Protein AF-A0A528N265-F1 (afdb_monomer)

Sequence (75 aa):
GLAAATHAIILRALKIWREVANGKRLAGVQEVSWLMLKELGGQSAEGDLARLVKSIHLDALRENARGHALAIAAA

Secondary structure (DSSP, 8-state):
---HHHHHHHHHHHHHHHHHHTTS----HHHHHHHHHHHTTGGG--HHHHHHHHHHHHHHHHHHHHHHHHHHHT-

Radius of gyration: 14.2 Å; Cα contacts (8 Å, |Δi|>4): 50; chains: 1; bounding box: 40×20×36 Å

Solvent-accessible surface area (backbone atoms only — not comparable to full-atom values): 4214 Å² total; per-residue (Å²): 131,83,54,69,69,61,53,52,35,50,53,50,43,54,52,52,50,52,32,34,78,67,70,73,42,92,71,54,67,40,56,45,30,47,54,34,32,46,76,59,59,34,91,81,30,69,62,70,70,39,52,52,38,50,50,55,24,52,52,33,49,52,50,52,51,52,54,50,53,51,54,61,76,74,108

Foldseek 3Di:
DDDPLVVVLVVQLVVQVVCVVVVNDDDDQLRSLQSSLVSQVGPPRDDDVNVVSVVSNVVVVVVVVVVVVVVVVVD

pLDDT: mean 95.18, std 5.68, range [60.69, 98.69]

Structure (mmCIF, N/CA/C/O backbone):
data_AF-A0A528N265-F1
#
_entry.id   AF-A0A528N265-F1
#
loop_
_atom_site.group_PDB
_atom_site.id
_atom_site.type_symbol
_atom_site.label_atom_id
_atom_site.label_alt_id
_atom_site.label_comp_id
_atom_site.label_asym_id
_atom_site.label_entity_id
_atom_site.label_seq_id
_atom_site.pdbx_PDB_ins_code
_atom_site.Cartn_x
_atom_site.Cartn_y
_atom_site.Cartn_z
_atom_site.occupancy
_atom_site.B_iso_or_equiv
_atom_site.auth_seq_id
_atom_site.auth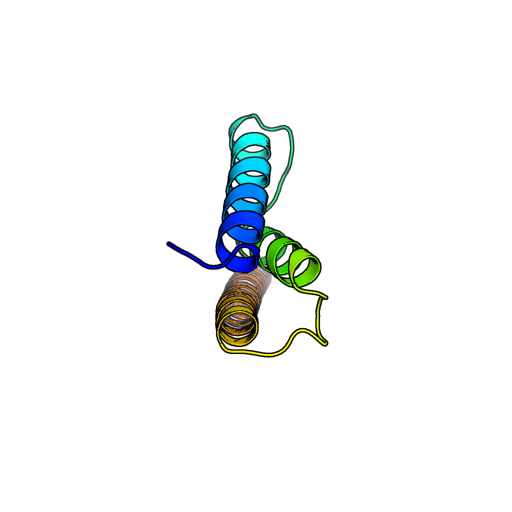_comp_id
_atom_site.auth_asym_id
_atom_site.auth_atom_id
_atom_site.pdbx_PDB_model_num
ATOM 1 N N . GLY A 1 1 ? -19.188 -7.746 12.142 1.00 60.69 1 GLY A N 1
ATOM 2 C CA . GLY A 1 1 ? -18.732 -6.935 10.991 1.00 60.69 1 GLY A CA 1
ATOM 3 C C . GLY A 1 1 ? -17.223 -6.781 11.051 1.00 60.69 1 GLY A C 1
ATOM 4 O O . GLY A 1 1 ? -16.669 -6.999 12.120 1.00 60.69 1 GLY A O 1
ATOM 5 N N . LEU A 1 2 ? -16.558 -6.454 9.939 1.00 73.88 2 LEU A N 1
ATOM 6 C CA . LEU A 1 2 ? -15.103 -6.217 9.917 1.00 73.88 2 LEU A CA 1
ATOM 7 C C . LEU A 1 2 ? -14.717 -5.021 10.808 1.00 73.88 2 LEU A C 1
ATOM 9 O O . LEU A 1 2 ? -15.502 -4.085 10.957 1.00 73.88 2 LEU A O 1
ATOM 13 N N . ALA A 1 3 ? -13.509 -5.045 11.381 1.00 84.75 3 ALA A N 1
ATOM 14 C CA . ALA A 1 3 ? -12.994 -3.947 12.197 1.00 84.75 3 ALA A CA 1
ATOM 15 C C . ALA A 1 3 ? -12.874 -2.648 11.379 1.00 84.75 3 ALA A C 1
ATOM 17 O O . ALA A 1 3 ? -12.571 -2.678 10.183 1.00 84.75 3 ALA A O 1
ATOM 18 N N . ALA A 1 4 ? -13.058 -1.493 12.029 1.00 88.25 4 ALA A N 1
ATOM 19 C CA . ALA A 1 4 ? -12.997 -0.183 11.372 1.00 88.25 4 ALA A CA 1
ATOM 20 C C . ALA A 1 4 ? -11.662 0.049 10.638 1.00 88.25 4 ALA A C 1
ATOM 22 O O . ALA A 1 4 ? -11.653 0.577 9.527 1.00 88.25 4 ALA A O 1
ATOM 23 N N . ALA A 1 5 ? -10.552 -0.426 11.212 1.00 89.69 5 ALA A N 1
ATOM 24 C CA . ALA A 1 5 ? -9.231 -0.369 10.589 1.00 89.69 5 ALA A CA 1
ATOM 25 C C . ALA A 1 5 ? -9.175 -1.162 9.271 1.00 89.69 5 ALA A C 1
ATOM 27 O O . ALA A 1 5 ? -8.658 -0.668 8.272 1.00 89.69 5 ALA A O 1
ATOM 28 N N . THR A 1 6 ? -9.771 -2.359 9.229 1.00 93.81 6 THR A N 1
ATOM 29 C CA . THR A 1 6 ? -9.854 -3.167 8.003 1.00 93.81 6 THR A CA 1
ATOM 30 C C . THR A 1 6 ? -10.653 -2.449 6.922 1.00 93.81 6 THR A C 1
ATOM 32 O O . THR A 1 6 ? -10.239 -2.406 5.766 1.00 93.81 6 THR A O 1
ATOM 35 N N . HIS A 1 7 ? -11.775 -1.834 7.296 1.00 94.25 7 HIS A N 1
ATOM 36 C CA . HIS A 1 7 ? -12.578 -1.053 6.362 1.00 94.25 7 HIS A CA 1
ATOM 37 C C . HIS A 1 7 ? -11.802 0.155 5.805 1.00 94.25 7 HIS A C 1
ATOM 39 O O . HIS A 1 7 ? -11.781 0.365 4.589 1.00 94.25 7 HIS A O 1
ATOM 45 N N . ALA A 1 8 ? -11.117 0.909 6.670 1.00 93.12 8 ALA A N 1
ATOM 46 C CA . ALA A 1 8 ? -10.365 2.100 6.282 1.00 93.12 8 ALA A CA 1
ATOM 47 C C . ALA A 1 8 ? -9.257 1.791 5.260 1.00 93.12 8 ALA A C 1
ATOM 49 O O . ALA A 1 8 ? -9.170 2.463 4.227 1.00 93.12 8 ALA A O 1
ATOM 50 N N . ILE A 1 9 ? -8.460 0.739 5.487 1.00 95.75 9 ILE A N 1
ATOM 51 C CA . ILE A 1 9 ? -7.366 0.396 4.564 1.00 95.75 9 ILE A CA 1
ATOM 52 C C . ILE A 1 9 ? -7.869 -0.092 3.203 1.00 95.75 9 ILE A C 1
ATOM 54 O O . ILE A 1 9 ? -7.252 0.206 2.180 1.00 95.75 9 ILE A O 1
ATOM 58 N N . ILE A 1 10 ? -9.000 -0.805 3.167 1.00 95.81 10 ILE A N 1
ATOM 59 C CA . ILE A 1 10 ? -9.594 -1.280 1.913 1.00 95.81 10 ILE A CA 1
ATOM 60 C C . ILE A 1 10 ? -10.087 -0.079 1.106 1.00 95.81 10 ILE A C 1
ATOM 62 O O . ILE A 1 10 ? -9.778 0.039 -0.080 1.00 95.81 10 ILE A O 1
ATOM 66 N N . LEU A 1 11 ? -10.782 0.866 1.747 1.00 96.62 11 LEU A N 1
ATOM 67 C CA . LEU A 1 11 ? -11.198 2.102 1.084 1.00 96.62 11 LEU A CA 1
ATOM 68 C C . LEU A 1 11 ? -10.003 2.920 0.580 1.00 96.62 11 LEU A C 1
ATOM 70 O O . LEU A 1 11 ? -10.067 3.464 -0.526 1.00 96.62 11 LEU A O 1
ATOM 74 N N . ARG A 1 12 ? -8.912 2.999 1.353 1.00 96.88 12 ARG A N 1
ATOM 75 C CA . ARG A 1 12 ? -7.663 3.646 0.924 1.00 96.88 12 ARG A CA 1
ATOM 76 C C . ARG A 1 12 ? -7.125 3.002 -0.355 1.00 96.88 12 ARG A C 1
ATOM 78 O O . ARG A 1 12 ? -6.861 3.724 -1.315 1.00 96.88 12 ARG A O 1
ATOM 85 N N . ALA A 1 13 ? -7.021 1.674 -0.393 1.00 98.19 13 ALA A N 1
ATOM 86 C CA . ALA A 1 13 ? -6.544 0.938 -1.562 1.00 98.19 13 ALA A CA 1
ATOM 87 C C . ALA A 1 13 ? -7.437 1.167 -2.793 1.00 98.19 13 ALA A C 1
ATOM 89 O O . ALA A 1 13 ? -6.941 1.513 -3.863 1.00 98.19 13 ALA A O 1
ATOM 90 N N . LEU A 1 14 ? -8.759 1.053 -2.634 1.00 98.50 14 LEU A N 1
ATOM 91 C CA . LEU A 1 14 ? -9.726 1.249 -3.720 1.00 98.50 14 LEU A CA 1
ATOM 92 C C . LEU A 1 14 ? -9.676 2.664 -4.311 1.00 98.50 14 LEU A C 1
ATOM 94 O O . LEU A 1 14 ? -9.810 2.832 -5.524 1.00 98.50 14 LEU A O 1
ATOM 98 N N . LYS A 1 15 ? -9.473 3.691 -3.477 1.00 98.19 15 LYS A N 1
ATOM 99 C CA . LYS A 1 15 ? -9.295 5.074 -3.948 1.00 98.19 15 LYS A CA 1
ATOM 100 C C . LYS A 1 15 ? -8.019 5.221 -4.776 1.00 98.19 15 LYS A C 1
ATOM 102 O O . LYS A 1 15 ? -8.078 5.795 -5.859 1.00 98.19 15 LYS A O 1
ATOM 107 N N . ILE A 1 16 ? -6.901 4.664 -4.305 1.00 98.31 16 ILE A N 1
ATOM 108 C CA . ILE A 1 16 ? -5.623 4.707 -5.032 1.00 98.31 16 ILE A CA 1
ATOM 109 C C . ILE A 1 16 ? -5.757 3.993 -6.380 1.00 98.31 16 ILE A C 1
ATOM 111 O O . ILE A 1 16 ? -5.418 4.570 -7.409 1.00 98.31 16 ILE A O 1
ATOM 115 N N . TRP A 1 17 ? -6.319 2.784 -6.403 1.00 98.56 17 TRP A N 1
ATOM 116 C CA . TRP A 1 17 ? -6.496 2.037 -7.650 1.00 98.56 17 TRP A CA 1
ATOM 117 C C . TRP A 1 17 ? -7.438 2.726 -8.633 1.00 98.56 17 TRP A C 1
ATOM 119 O O . TRP A 1 17 ? -7.204 2.682 -9.837 1.00 98.56 17 TRP A O 1
ATOM 129 N N . ARG A 1 18 ? -8.461 3.434 -8.143 1.00 98.69 18 ARG A N 1
ATOM 130 C CA . ARG A 1 18 ? -9.307 4.277 -8.994 1.00 98.69 18 ARG A CA 1
ATOM 131 C C . ARG A 1 18 ? -8.514 5.414 -9.634 1.00 98.69 18 ARG A C 1
ATOM 133 O O . ARG A 1 18 ? -8.753 5.734 -10.793 1.00 98.69 18 ARG A O 1
ATOM 140 N N . GLU A 1 19 ? -7.603 6.050 -8.909 1.00 98.56 19 GLU A N 1
ATOM 141 C CA . GLU A 1 19 ? -6.739 7.085 -9.487 1.00 98.56 19 GLU A CA 1
ATOM 142 C C . GLU A 1 19 ? -5.787 6.502 -10.534 1.00 98.56 19 GLU A C 1
ATOM 144 O O . GLU A 1 19 ? -5.635 7.106 -11.595 1.00 98.56 19 GLU A O 1
ATOM 149 N N . VAL A 1 20 ? -5.220 5.318 -10.276 1.00 98.44 20 VAL A N 1
ATOM 150 C CA . VAL A 1 20 ? -4.363 4.598 -11.234 1.00 98.44 20 VAL A CA 1
ATOM 151 C C . VAL A 1 20 ? -5.126 4.255 -12.509 1.00 98.44 20 VAL A C 1
ATOM 153 O O . VAL A 1 20 ? -4.687 4.606 -13.599 1.00 98.44 20 VAL A O 1
ATOM 156 N N . ALA A 1 21 ? -6.310 3.656 -12.381 1.00 98.44 21 ALA A N 1
ATOM 157 C CA . ALA A 1 21 ? -7.149 3.294 -13.523 1.00 98.44 21 ALA A CA 1
ATOM 158 C C . ALA A 1 21 ? -7.568 4.510 -14.367 1.00 98.44 21 ALA A C 1
ATOM 160 O O . ALA A 1 21 ? -7.755 4.392 -15.572 1.00 98.44 21 ALA A O 1
ATOM 161 N N . ASN A 1 22 ? -7.687 5.687 -13.747 1.00 98.44 22 ASN A N 1
ATOM 162 C CA . ASN A 1 22 ? -8.000 6.937 -14.442 1.00 98.44 22 ASN A CA 1
ATOM 163 C C . ASN A 1 22 ? -6.753 7.690 -14.945 1.00 98.44 22 ASN A C 1
ATOM 165 O O . ASN A 1 22 ? -6.876 8.844 -15.350 1.00 98.44 22 ASN A O 1
ATOM 169 N N . GLY A 1 23 ? -5.554 7.104 -14.853 1.00 98.00 23 GLY A N 1
ATOM 170 C CA . GLY A 1 23 ? -4.300 7.744 -15.268 1.00 98.00 23 GLY A CA 1
ATOM 171 C C . GLY A 1 23 ? -3.874 8.939 -14.405 1.00 98.00 23 GLY A C 1
ATOM 172 O O . GLY A 1 23 ? -2.982 9.688 -14.788 1.00 98.00 23 GLY A O 1
ATOM 173 N N . LYS A 1 24 ? -4.495 9.141 -13.236 1.00 98.25 24 LYS A N 1
ATOM 174 C CA . LYS A 1 24 ? -4.212 10.272 -12.330 1.00 98.25 24 LYS A CA 1
ATOM 175 C C . LYS A 1 24 ? -3.028 10.016 -11.402 1.00 98.25 24 LYS A C 1
ATOM 177 O O . LYS A 1 24 ? -2.525 10.945 -10.776 1.00 98.25 24 LYS A O 1
ATOM 182 N N . ARG A 1 25 ? -2.615 8.756 -11.266 1.00 97.94 25 ARG A N 1
ATOM 183 C CA . ARG A 1 25 ? -1.511 8.328 -10.407 1.00 97.94 25 ARG A CA 1
ATOM 184 C C . ARG A 1 25 ? -0.792 7.150 -11.051 1.00 97.94 25 ARG A C 1
ATOM 186 O O . ARG A 1 25 ? -1.438 6.206 -11.485 1.00 97.94 25 ARG A O 1
ATOM 193 N N . LEU A 1 26 ? 0.536 7.176 -11.036 1.00 97.31 26 LEU A N 1
ATOM 194 C CA . LEU A 1 26 ? 1.357 6.004 -11.320 1.00 97.31 26 LEU A CA 1
ATOM 195 C C . LEU A 1 26 ? 1.729 5.354 -9.984 1.00 97.31 26 LEU A C 1
ATOM 197 O O . LEU A 1 26 ? 2.487 5.928 -9.206 1.00 97.31 26 LEU A O 1
ATOM 201 N N . ALA A 1 27 ? 1.130 4.206 -9.680 1.00 97.31 27 ALA A N 1
ATOM 202 C CA . ALA A 1 27 ? 1.400 3.452 -8.461 1.00 97.31 27 ALA A CA 1
ATOM 203 C C . ALA A 1 27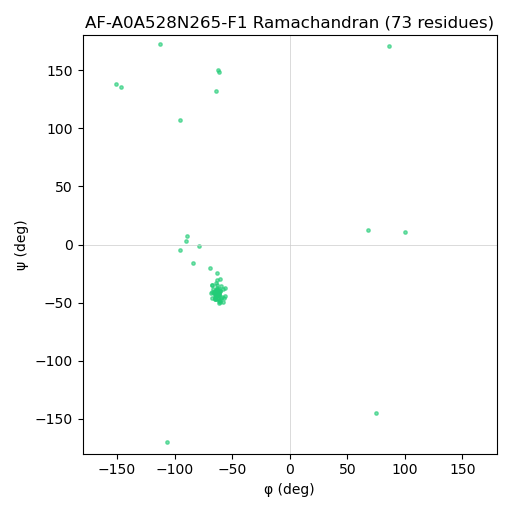 ? 1.166 1.960 -8.705 1.00 97.31 27 ALA A C 1
ATOM 205 O O . ALA A 1 27 ? 0.176 1.584 -9.338 1.00 97.31 27 ALA A O 1
ATOM 206 N N . GLY A 1 28 ? 2.063 1.130 -8.180 1.00 96.88 28 GLY A N 1
ATOM 207 C CA . GLY A 1 28 ? 1.932 -0.318 -8.142 1.00 96.88 28 GLY A CA 1
ATOM 208 C C . GLY A 1 28 ? 1.615 -0.829 -6.738 1.00 96.88 28 GLY A C 1
ATOM 209 O O . GLY A 1 28 ? 1.320 -0.076 -5.804 1.00 96.88 28 GLY A O 1
ATOM 210 N N . VAL A 1 29 ? 1.684 -2.150 -6.575 1.00 97.62 29 VAL A N 1
ATOM 211 C CA . VAL A 1 29 ? 1.376 -2.826 -5.304 1.00 97.62 29 VAL A CA 1
ATOM 212 C C . VAL A 1 29 ? 2.298 -2.352 -4.175 1.00 97.62 29 VAL A C 1
ATOM 214 O O . VAL A 1 29 ? 1.836 -2.200 -3.043 1.00 97.62 29 VAL A O 1
ATOM 217 N N . GLN A 1 30 ? 3.571 -2.056 -4.462 1.00 97.81 30 GLN A N 1
ATOM 218 C CA . GLN A 1 30 ? 4.515 -1.535 -3.469 1.00 97.81 30 GLN A CA 1
ATOM 219 C C . GLN A 1 30 ? 4.039 -0.192 -2.896 1.00 97.81 30 GLN A C 1
ATOM 221 O O . GLN A 1 30 ? 3.975 -0.032 -1.674 1.00 97.81 30 GLN A O 1
ATOM 226 N N . GLU A 1 31 ? 3.658 0.758 -3.751 1.00 98.00 31 GLU A N 1
ATOM 227 C CA . GLU A 1 31 ? 3.200 2.083 -3.320 1.00 98.00 31 GLU A CA 1
ATOM 228 C C . GLU A 1 31 ? 1.851 1.993 -2.600 1.00 98.00 31 GLU A C 1
ATOM 230 O O . GLU A 1 31 ? 1.652 2.633 -1.564 1.00 98.00 31 GLU A O 1
ATOM 235 N N . VAL A 1 32 ? 0.924 1.180 -3.118 1.00 98.31 32 VAL A N 1
ATOM 236 C CA . VAL A 1 32 ? -0.409 1.020 -2.521 1.00 98.31 32 VAL A CA 1
ATOM 237 C C . VAL A 1 32 ? -0.311 0.375 -1.137 1.00 98.31 32 VAL A C 1
ATOM 239 O O . VAL A 1 32 ? -0.893 0.895 -0.185 1.00 98.31 32 VAL A O 1
ATOM 242 N N . SER A 1 33 ? 0.45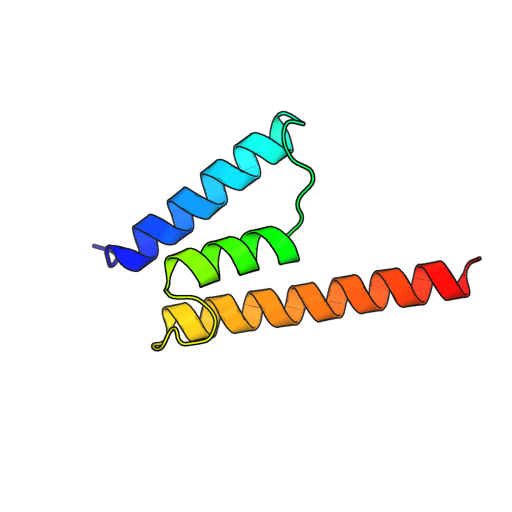8 -0.707 -0.993 1.00 97.94 33 SER A N 1
ATOM 243 C CA . SER A 1 33 ? 0.654 -1.388 0.298 1.00 97.94 33 SER A CA 1
ATOM 244 C C . SER A 1 33 ? 1.349 -0.492 1.329 1.00 97.94 33 SER A C 1
ATOM 246 O O . SER A 1 33 ? 0.974 -0.502 2.502 1.00 97.94 33 SER A O 1
ATOM 248 N N . TRP A 1 34 ? 2.280 0.365 0.900 1.00 97.75 34 TRP A N 1
ATOM 249 C CA . TRP A 1 34 ? 2.892 1.374 1.767 1.00 97.75 34 TRP A CA 1
ATOM 250 C C . TRP A 1 34 ? 1.881 2.411 2.271 1.00 97.75 34 TRP A C 1
ATOM 252 O O . TRP A 1 34 ? 1.861 2.746 3.458 1.00 97.75 34 TRP A O 1
ATOM 262 N N . LEU A 1 35 ? 1.008 2.909 1.391 1.00 97.81 35 LEU A N 1
ATOM 263 C CA . LEU A 1 35 ? -0.038 3.866 1.764 1.00 97.81 35 LEU A CA 1
ATOM 264 C C . LEU A 1 35 ? -1.103 3.236 2.671 1.00 97.81 35 LEU A C 1
ATOM 266 O O . LEU A 1 35 ? -1.595 3.905 3.578 1.00 97.81 35 LEU A O 1
ATOM 270 N N . MET A 1 36 ? -1.424 1.956 2.473 1.00 97.81 36 MET A N 1
ATOM 271 C CA . MET A 1 36 ? -2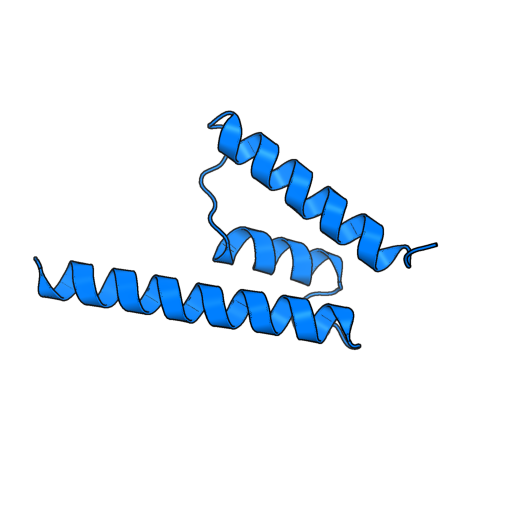.273 1.199 3.398 1.00 97.81 36 MET A CA 1
ATOM 272 C C . MET A 1 36 ? -1.614 1.053 4.772 1.00 97.81 36 MET A C 1
ATOM 274 O O . MET A 1 36 ? -2.274 1.265 5.784 1.00 97.81 36 MET A O 1
ATOM 278 N N . LEU A 1 37 ? -0.313 0.741 4.829 1.00 97.00 37 LEU A N 1
ATOM 279 C CA . LEU A 1 37 ? 0.410 0.622 6.097 1.00 97.00 37 LEU A CA 1
ATOM 280 C C . LEU A 1 37 ? 0.454 1.957 6.848 1.00 97.00 37 LEU A C 1
ATOM 282 O O . LEU A 1 37 ? 0.274 1.983 8.062 1.00 97.00 37 LEU A O 1
ATOM 286 N N . LYS A 1 38 ? 0.639 3.074 6.136 1.00 96.38 38 LYS A N 1
ATOM 287 C CA . LYS A 1 38 ? 0.565 4.420 6.726 1.00 96.38 38 LYS A CA 1
ATOM 288 C C . LYS A 1 38 ? -0.784 4.702 7.387 1.00 96.38 38 LYS A C 1
ATOM 290 O O . LYS A 1 38 ? -0.798 5.287 8.464 1.00 96.38 38 LYS A O 1
ATOM 295 N N . GLU A 1 39 ? -1.886 4.245 6.796 1.00 95.62 39 GLU A N 1
ATOM 296 C CA . GLU A 1 39 ? -3.230 4.365 7.384 1.00 95.62 39 GLU A CA 1
ATOM 297 C C . GLU A 1 39 ? -3.359 3.596 8.715 1.00 95.62 39 GLU A C 1
ATOM 299 O O . GLU A 1 39 ? -4.164 3.962 9.563 1.00 95.62 39 GLU A O 1
ATOM 304 N N . LEU A 1 40 ? -2.535 2.563 8.930 1.00 9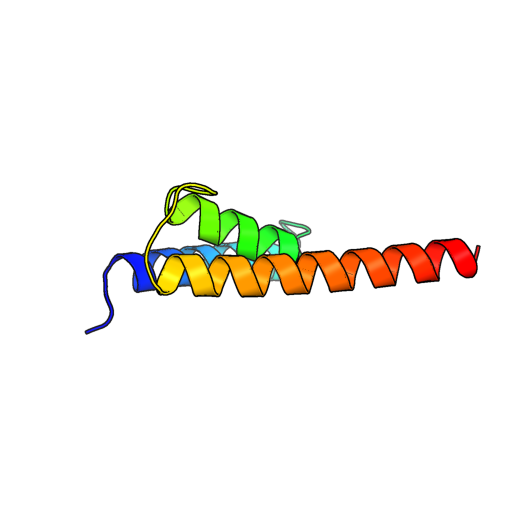4.81 40 LEU A N 1
ATOM 305 C CA . LEU A 1 40 ? -2.488 1.779 10.171 1.00 94.81 40 LEU A CA 1
ATOM 306 C C . LEU A 1 40 ? -1.506 2.328 11.220 1.00 94.81 40 LEU A C 1
ATOM 308 O O . LEU A 1 40 ? -1.326 1.699 12.259 1.00 94.81 40 LEU A O 1
ATOM 312 N N . GLY A 1 41 ? -0.850 3.464 10.967 1.00 93.75 41 GLY A N 1
ATOM 313 C CA . GLY A 1 41 ? 0.205 4.000 11.841 1.00 93.75 41 GLY A CA 1
ATOM 314 C C . GLY A 1 41 ? 1.632 3.714 11.356 1.00 93.75 41 GLY A C 1
ATOM 315 O O . GLY A 1 41 ? 2.600 3.962 12.072 1.00 93.75 41 GLY A O 1
ATOM 316 N N . GLY A 1 42 ? 1.795 3.224 10.125 1.00 93.62 42 GLY A N 1
ATOM 317 C CA . GLY A 1 42 ? 3.098 3.068 9.484 1.00 93.62 42 GLY A CA 1
ATOM 318 C C . GLY A 1 42 ? 3.907 1.889 10.027 1.00 93.62 42 GLY A C 1
ATOM 319 O O . GLY A 1 42 ? 3.372 0.833 10.353 1.00 93.62 42 GLY A O 1
ATOM 320 N N . GLN A 1 43 ? 5.230 2.045 10.093 1.00 92.06 43 GLN A N 1
ATOM 321 C CA . GLN A 1 43 ? 6.133 0.963 10.508 1.00 92.06 43 GLN A CA 1
ATOM 322 C C . GLN A 1 43 ? 5.894 0.502 11.951 1.00 92.06 43 GLN A C 1
ATOM 324 O O . GLN A 1 43 ? 6.035 -0.685 12.243 1.00 92.06 43 GLN A O 1
ATOM 329 N N . SER A 1 44 ? 5.449 1.405 12.821 1.00 93.94 44 SER A N 1
ATOM 330 C CA . SER A 1 44 ? 5.115 1.102 14.214 1.00 93.94 44 SER A CA 1
ATOM 331 C C . SER A 1 44 ? 3.744 0.442 14.384 1.00 93.94 44 SER A C 1
ATOM 333 O O . SER A 1 44 ? 3.371 0.127 15.504 1.00 93.94 44 SER A O 1
ATOM 335 N N . ALA A 1 45 ? 2.984 0.222 13.303 1.00 94.44 45 ALA A N 1
ATOM 336 C CA . ALA A 1 45 ? 1.690 -0.446 13.375 1.00 94.44 45 ALA A CA 1
ATOM 337 C C . ALA A 1 45 ? 1.837 -1.905 13.842 1.00 94.44 45 ALA A C 1
ATOM 339 O O . ALA A 1 45 ? 2.648 -2.671 13.301 1.00 94.44 45 ALA A O 1
ATOM 340 N N . GLU A 1 46 ? 1.012 -2.296 14.808 1.00 94.00 46 GLU A N 1
ATOM 341 C CA . GLU A 1 46 ? 0.994 -3.628 15.417 1.00 94.00 46 GLU A CA 1
ATOM 342 C C . GLU A 1 46 ? -0.294 -4.400 15.081 1.00 94.00 46 GLU A C 1
ATOM 344 O O . GLU A 1 46 ? -1.232 -3.873 14.478 1.00 94.00 46 GLU A O 1
ATOM 349 N N . GLY A 1 47 ? -0.330 -5.679 15.460 1.00 94.50 47 GLY A N 1
ATOM 350 C CA . GLY A 1 47 ? -1.465 -6.573 15.224 1.00 94.50 47 GLY A CA 1
ATOM 351 C C . GLY A 1 47 ? -1.451 -7.273 13.862 1.00 94.50 47 GLY A C 1
ATOM 352 O O . GLY A 1 47 ? -0.644 -6.981 12.974 1.00 94.50 47 GLY A O 1
ATOM 353 N N . ASP A 1 48 ? -2.363 -8.233 13.705 1.00 95.44 48 ASP A N 1
ATOM 354 C CA . ASP A 1 48 ? -2.374 -9.153 12.560 1.00 95.44 48 ASP A CA 1
ATOM 355 C C . ASP A 1 48 ? -2.591 -8.438 11.226 1.00 95.44 48 ASP A C 1
ATOM 357 O O . ASP A 1 48 ? -1.950 -8.763 10.227 1.00 95.44 48 ASP A O 1
ATOM 361 N N . LEU A 1 49 ? -3.436 -7.404 11.217 1.00 95.19 49 LEU A N 1
ATOM 362 C CA . LEU A 1 49 ? -3.690 -6.611 10.019 1.00 95.19 49 LEU A CA 1
ATOM 363 C C . LEU A 1 49 ? -2.435 -5.858 9.557 1.00 95.19 49 LEU A C 1
ATOM 365 O O . LEU A 1 49 ? -2.112 -5.870 8.371 1.00 95.19 49 LEU A O 1
ATOM 369 N N . ALA A 1 50 ? -1.700 -5.240 10.485 1.00 96.62 50 ALA A N 1
ATOM 370 C CA . ALA A 1 50 ? -0.450 -4.561 10.161 1.00 96.62 50 ALA A CA 1
ATOM 371 C C . ALA A 1 50 ? 0.612 -5.555 9.678 1.00 96.62 50 ALA A C 1
ATOM 373 O O . ALA A 1 50 ? 1.322 -5.273 8.712 1.00 96.62 50 ALA A O 1
ATOM 374 N N . ARG A 1 51 ? 0.691 -6.739 10.302 1.00 97.75 51 ARG A N 1
ATOM 375 C CA . ARG A 1 51 ? 1.605 -7.812 9.887 1.00 97.75 51 ARG A CA 1
ATOM 376 C C . ARG A 1 51 ? 1.310 -8.292 8.464 1.00 97.75 51 ARG A C 1
ATOM 378 O O . ARG A 1 51 ? 2.245 -8.424 7.678 1.00 97.75 51 ARG A O 1
ATOM 385 N N . LEU A 1 52 ? 0.035 -8.473 8.118 1.00 97.38 52 LEU A N 1
ATOM 386 C CA . LEU A 1 52 ? -0.398 -8.835 6.766 1.00 97.38 52 LEU A CA 1
ATOM 387 C C . LEU A 1 52 ? -0.024 -7.760 5.735 1.00 97.38 52 LEU A C 1
ATOM 389 O O . LEU A 1 52 ? 0.522 -8.066 4.678 1.00 97.38 52 LEU A O 1
ATOM 393 N N . VAL A 1 53 ? -0.284 -6.483 6.023 1.00 97.69 53 VAL A N 1
ATOM 394 C CA . VAL A 1 53 ? 0.058 -5.408 5.076 1.00 97.69 53 VAL A CA 1
ATOM 395 C C . VAL A 1 53 ? 1.577 -5.281 4.916 1.00 97.69 53 VAL A C 1
ATOM 397 O O 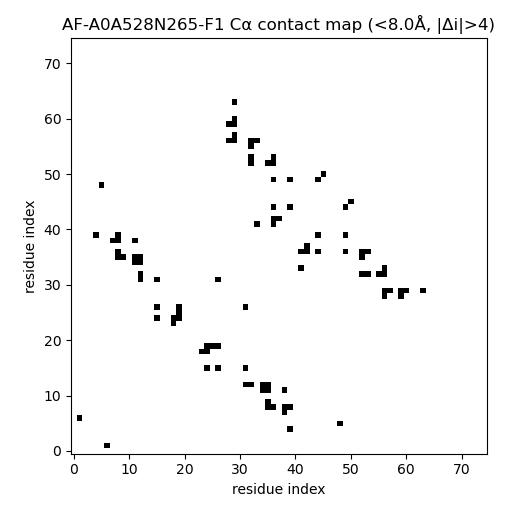. VAL A 1 53 ? 2.059 -5.093 3.799 1.00 97.69 53 VAL A O 1
ATOM 400 N N . LYS A 1 54 ? 2.348 -5.448 6.000 1.00 98.12 54 LYS A N 1
ATOM 401 C CA . LYS A 1 54 ? 3.818 -5.487 5.954 1.00 98.12 54 LYS A CA 1
ATOM 402 C C . LYS A 1 54 ? 4.331 -6.643 5.093 1.00 98.12 54 LYS A C 1
ATOM 404 O O . LYS A 1 54 ? 5.254 -6.422 4.314 1.00 98.12 54 LYS A O 1
ATOM 409 N N . SER A 1 55 ? 3.747 -7.842 5.187 1.00 98.31 55 SER A N 1
ATOM 410 C CA . SER A 1 55 ? 4.175 -8.973 4.351 1.00 98.31 55 SER A CA 1
ATOM 411 C C . SER A 1 55 ? 3.902 -8.713 2.869 1.00 98.31 55 SER A C 1
ATOM 413 O O . SER A 1 55 ? 4.819 -8.835 2.064 1.00 98.31 55 SER A O 1
ATOM 415 N N . ILE A 1 56 ? 2.700 -8.231 2.526 1.00 98.12 56 ILE A N 1
ATOM 416 C CA . ILE A 1 56 ? 2.352 -7.833 1.149 1.00 98.12 56 ILE A CA 1
ATOM 417 C C . ILE A 1 56 ? 3.335 -6.779 0.622 1.00 98.12 56 ILE A C 1
ATOM 419 O O . ILE A 1 56 ? 3.805 -6.871 -0.511 1.00 98.12 56 ILE A O 1
ATOM 423 N N . HIS A 1 57 ? 3.665 -5.782 1.447 1.00 98.06 57 HIS A N 1
ATOM 424 C CA . HIS A 1 57 ? 4.598 -4.726 1.069 1.00 98.06 57 HIS A CA 1
ATOM 425 C C . HIS A 1 57 ? 6.012 -5.259 0.805 1.00 98.06 57 HIS A C 1
ATOM 427 O O . HIS A 1 57 ? 6.634 -4.890 -0.191 1.00 98.06 57 HIS A O 1
ATOM 433 N N . LEU A 1 58 ? 6.515 -6.146 1.669 1.00 98.19 58 LEU A N 1
ATOM 434 C CA . LEU A 1 58 ? 7.829 -6.769 1.502 1.00 98.19 58 LEU A CA 1
ATOM 435 C C . LEU A 1 58 ? 7.900 -7.647 0.252 1.00 98.19 58 LEU A C 1
ATOM 437 O O . LEU A 1 58 ? 8.919 -7.638 -0.439 1.00 98.19 58 LEU A O 1
ATOM 441 N N . ASP A 1 59 ? 6.836 -8.379 -0.060 1.00 98.50 59 ASP A N 1
ATOM 442 C CA . ASP A 1 59 ? 6.791 -9.203 -1.266 1.00 98.50 59 ASP A CA 1
ATOM 443 C C . ASP A 1 59 ? 6.782 -8.336 -2.530 1.00 98.50 59 ASP A C 1
ATOM 445 O O . ASP A 1 59 ? 7.547 -8.603 -3.457 1.00 98.50 59 ASP A O 1
ATOM 449 N N . ALA A 1 60 ? 6.030 -7.231 -2.527 1.00 98.19 60 ALA A N 1
ATOM 450 C CA . ALA A 1 60 ? 6.040 -6.265 -3.624 1.00 98.19 60 ALA A CA 1
ATOM 451 C C . ALA A 1 60 ? 7.410 -5.584 -3.806 1.00 98.19 60 ALA A C 1
ATOM 453 O O . ALA A 1 60 ? 7.872 -5.427 -4.934 1.00 98.19 60 ALA A O 1
ATOM 454 N N . LEU A 1 61 ? 8.090 -5.230 -2.708 1.00 97.75 61 LEU A N 1
ATOM 455 C CA . LEU A 1 61 ? 9.458 -4.696 -2.747 1.00 97.75 61 LEU A CA 1
ATOM 456 C C . LEU A 1 61 ? 10.435 -5.680 -3.397 1.00 97.75 61 LEU A C 1
ATOM 458 O O . LEU A 1 61 ? 11.252 -5.285 -4.229 1.00 97.75 61 LEU A O 1
ATOM 462 N N . ARG A 1 62 ? 10.360 -6.962 -3.021 1.00 98.00 62 ARG A N 1
ATOM 463 C CA . ARG A 1 62 ? 11.222 -8.011 -3.586 1.00 98.00 62 ARG A CA 1
ATOM 464 C C . ARG A 1 62 ? 10.964 -8.203 -5.072 1.00 98.00 62 ARG A C 1
ATOM 466 O O . ARG A 1 62 ? 11.920 -8.346 -5.828 1.00 98.00 62 ARG A O 1
ATOM 473 N N . GLU A 1 63 ? 9.702 -8.200 -5.481 1.00 96.94 63 GLU A N 1
ATOM 474 C CA . GLU A 1 63 ? 9.338 -8.356 -6.887 1.00 96.94 63 GLU A CA 1
ATOM 475 C C . GLU A 1 63 ? 9.843 -7.187 -7.735 1.00 96.94 63 GLU A C 1
ATOM 477 O O . GLU A 1 63 ? 10.533 -7.397 -8.732 1.00 96.94 63 GLU A O 1
ATOM 482 N N . ASN A 1 64 ? 9.625 -5.954 -7.275 1.00 96.00 64 ASN A N 1
ATOM 483 C CA . ASN A 1 64 ? 10.138 -4.766 -7.954 1.00 96.00 64 ASN A CA 1
ATOM 484 C C . ASN A 1 64 ? 11.673 -4.767 -8.033 1.00 96.00 64 ASN A C 1
ATOM 486 O O . ASN A 1 64 ? 12.238 -4.430 -9.071 1.00 96.00 64 ASN A O 1
ATOM 490 N N . ALA A 1 65 ? 12.365 -5.198 -6.972 1.00 96.50 65 ALA A N 1
ATOM 491 C CA . ALA A 1 65 ? 13.822 -5.325 -6.982 1.00 96.50 65 ALA A CA 1
ATOM 492 C C . ALA A 1 65 ? 14.316 -6.356 -8.013 1.00 96.50 65 ALA A C 1
ATOM 494 O O . ALA A 1 65 ? 15.299 -6.092 -8.708 1.00 96.50 65 ALA A O 1
ATOM 495 N N . ARG A 1 66 ? 13.630 -7.500 -8.158 1.00 96.25 66 ARG A N 1
ATOM 496 C CA . ARG A 1 66 ? 13.939 -8.487 -9.210 1.00 96.25 66 ARG A CA 1
ATOM 497 C C . ARG A 1 66 ? 13.712 -7.912 -10.603 1.00 96.25 66 ARG A C 1
ATOM 499 O O . ARG A 1 66 ? 14.579 -8.069 -11.458 1.00 96.25 66 ARG A O 1
ATOM 506 N N . GLY A 1 67 ? 12.596 -7.215 -10.811 1.00 92.75 67 GLY A N 1
ATOM 507 C CA . GLY A 1 67 ? 12.303 -6.533 -12.072 1.00 92.75 67 GLY A CA 1
ATOM 508 C C . GLY A 1 67 ? 13.396 -5.532 -12.455 1.00 92.75 67 GLY A C 1
ATOM 509 O O . GLY A 1 67 ? 13.892 -5.561 -13.580 1.00 92.75 67 GLY A O 1
ATOM 510 N N . HIS A 1 68 ? 13.846 -4.709 -11.504 1.00 93.38 68 HIS A N 1
ATOM 511 C CA . HIS A 1 68 ? 14.962 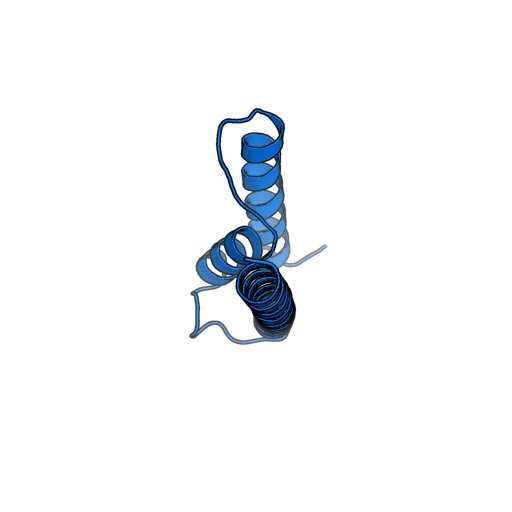-3.785 -11.727 1.00 93.38 68 HIS A CA 1
ATOM 512 C C . HIS A 1 68 ? 16.274 -4.510 -12.044 1.00 93.38 68 HIS A C 1
ATOM 514 O O . HIS A 1 68 ? 16.978 -4.108 -12.966 1.00 93.38 68 HIS A O 1
ATOM 520 N N . ALA A 1 69 ? 16.601 -5.586 -11.321 1.00 95.69 69 ALA A N 1
ATOM 521 C CA . ALA A 1 69 ? 17.816 -6.359 -11.576 1.00 95.69 69 ALA A CA 1
ATOM 522 C C . ALA A 1 69 ? 17.828 -6.971 -12.989 1.00 95.69 69 ALA A C 1
ATOM 524 O O . ALA A 1 69 ? 18.851 -6.926 -13.670 1.00 95.69 69 ALA A O 1
ATOM 525 N N . LEU A 1 70 ? 16.686 -7.490 -13.453 1.00 95.94 70 LEU A N 1
ATOM 526 C CA . LEU A 1 70 ? 16.533 -8.016 -14.812 1.00 95.94 70 LEU A CA 1
ATOM 527 C C . LEU A 1 70 ? 16.669 -6.921 -15.875 1.00 95.94 70 LEU A C 1
ATOM 529 O O . LEU A 1 70 ? 17.336 -7.138 -16.882 1.00 95.94 70 LEU A O 1
ATOM 533 N N . ALA A 1 71 ? 16.082 -5.743 -15.644 1.00 95.06 71 ALA A N 1
ATOM 534 C CA . ALA A 1 71 ? 16.201 -4.612 -16.562 1.00 95.06 71 ALA A CA 1
ATOM 535 C C . ALA A 1 71 ? 17.652 -4.120 -16.696 1.00 95.06 71 ALA A C 1
ATOM 537 O O . ALA A 1 71 ? 18.081 -3.799 -17.798 1.00 95.06 71 ALA A O 1
ATOM 538 N N . ILE A 1 72 ? 18.415 -4.112 -15.596 1.00 95.00 72 ILE A N 1
ATOM 539 C CA . ILE A 1 72 ? 19.850 -3.786 -15.608 1.00 95.00 72 ILE A CA 1
ATOM 540 C C . ILE A 1 72 ? 20.644 -4.834 -16.394 1.00 95.00 72 ILE A C 1
ATOM 542 O O . ILE A 1 72 ? 21.520 -4.470 -17.165 1.00 95.00 72 ILE A O 1
ATOM 546 N N . ALA A 1 73 ? 20.349 -6.124 -16.216 1.00 93.88 73 ALA A N 1
ATOM 547 C CA . ALA A 1 73 ? 21.056 -7.199 -16.916 1.00 93.88 73 ALA A CA 1
ATOM 548 C C . ALA A 1 73 ? 20.761 -7.259 -18.428 1.00 93.88 73 ALA A C 1
ATOM 550 O O . ALA A 1 73 ? 21.521 -7.880 -19.168 1.00 93.88 73 ALA A O 1
ATOM 551 N N . ALA A 1 74 ? 19.651 -6.665 -18.874 1.00 90.44 74 ALA A N 1
ATOM 552 C CA . ALA A 1 74 ? 19.229 -6.633 -20.273 1.00 90.44 74 ALA A CA 1
ATOM 553 C C . ALA A 1 74 ? 19.650 -5.356 -21.031 1.00 90.44 74 ALA A C 1
ATOM 555 O O . ALA A 1 74 ? 19.378 -5.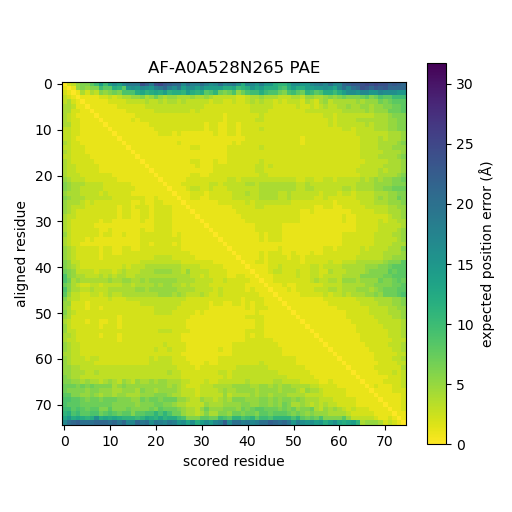268 -22.230 1.00 90.44 74 ALA A O 1
ATOM 556 N N . ALA A 1 75 ? 20.249 -4.377 -20.343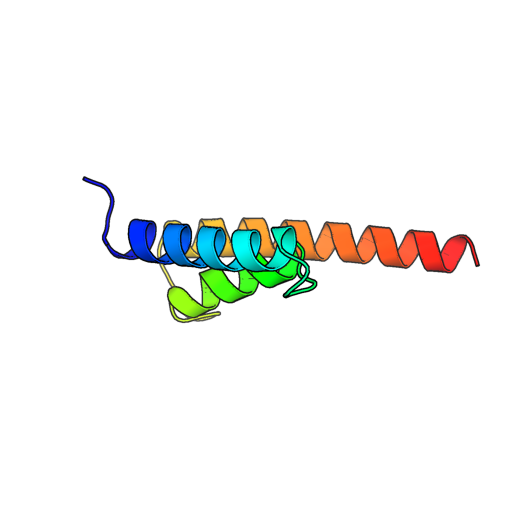 1.00 80.62 75 ALA A N 1
ATOM 557 C CA . ALA A 1 75 ? 20.748 -3.118 -20.903 1.00 80.62 75 ALA A CA 1
ATOM 558 C C . ALA A 1 75 ? 22.214 -3.236 -21.347 1.00 80.62 75 ALA A C 1
ATOM 560 O O . ALA A 1 75 ? 22.558 -2.590 -22.363 1.00 80.62 75 ALA A O 1
#

Mean predicted aligned error: 3.2 Å